Protein AF-A0AA96V8X0-F1 (afdb_monomer_lite)

Secondary structure (DSSP, 8-state):
--HHHHHHHHHHHHHHHHHHHHHHHHHHHHIIIIIHHHHHHHHHHHHHHHHHHHHHHHHHHHSSSSTTS-THHHHHHHHHHHHHHHHHHHHTTSSSS--SHHHHHHHHHHHHHHHHHHHHHHHHHHH--HHHHHHHHHHHHHHHHHHHHHHHHHHHHHHHHHHHHHHHHHHTT--TTS---

pLDDT: mean 83.37, std 12.95, range [35.66, 96.12]

Structure (mmCIF, N/CA/C/O backbone):
data_AF-A0AA96V8X0-F1
#
_entry.id   AF-A0AA96V8X0-F1
#
loop_
_atom_site.group_PDB
_atom_site.id
_atom_site.type_symbol
_atom_site.label_atom_id
_atom_site.label_alt_id
_atom_site.label_comp_id
_atom_site.label_asym_id
_atom_site.label_entity_id
_atom_site.label_seq_id
_atom_site.pdbx_PDB_ins_code
_atom_site.Cartn_x
_atom_site.Cartn_y
_atom_site.Cartn_z
_atom_site.occupancy
_atom_site.B_iso_or_equiv
_atom_site.auth_seq_id
_atom_site.auth_comp_id
_atom_site.auth_asym_id
_atom_site.auth_atom_id
_atom_site.pdbx_PDB_model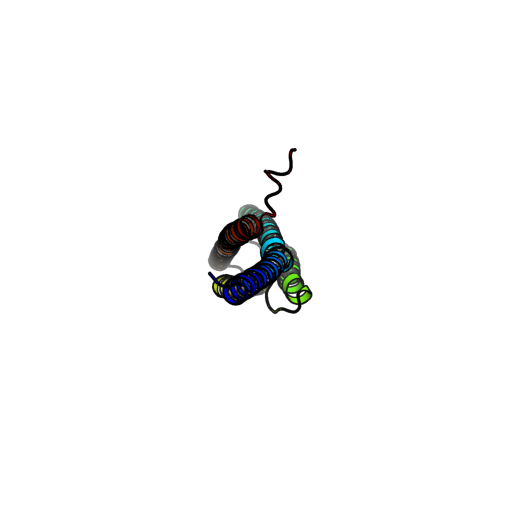_num
ATOM 1 N N . MET A 1 1 ? -27.784 7.443 48.194 1.00 59.78 1 MET A N 1
ATOM 2 C CA . MET A 1 1 ? -27.786 6.530 47.037 1.00 59.78 1 MET A CA 1
ATOM 3 C C . MET A 1 1 ? -28.410 5.219 47.479 1.00 59.78 1 MET A C 1
ATOM 5 O O . MET A 1 1 ? -27.920 4.647 48.446 1.00 59.78 1 MET A O 1
ATOM 9 N N . ASN A 1 2 ? -29.525 4.800 46.879 1.00 83.81 2 ASN A N 1
ATOM 10 C CA . ASN A 1 2 ? -30.188 3.534 47.223 1.00 83.81 2 ASN A CA 1
ATOM 11 C C . ASN A 1 2 ? -29.540 2.352 46.461 1.00 83.81 2 ASN A C 1
ATOM 13 O O . ASN A 1 2 ? -28.895 2.565 45.435 1.00 83.81 2 ASN A O 1
ATOM 17 N N . SER A 1 3 ? -29.695 1.108 46.934 1.00 84.19 3 SER A N 1
ATOM 18 C CA . SER A 1 3 ? -28.996 -0.055 46.345 1.00 84.19 3 SER A CA 1
ATOM 19 C C . SER A 1 3 ? -29.354 -0.343 44.877 1.00 84.19 3 SER A C 1
ATOM 21 O O . SER A 1 3 ? -28.564 -0.939 44.152 1.00 84.19 3 SER A O 1
ATOM 23 N N . THR A 1 4 ? -30.512 0.115 44.407 1.00 85.38 4 THR A N 1
ATOM 24 C CA . THR A 1 4 ? -30.938 0.042 43.001 1.00 85.38 4 THR A CA 1
ATOM 25 C C . THR A 1 4 ? -30.153 1.017 42.125 1.00 85.38 4 THR A C 1
ATOM 27 O O . THR A 1 4 ? -29.775 0.664 41.013 1.00 85.38 4 THR A O 1
ATOM 30 N N . GLU A 1 5 ? -29.856 2.221 42.627 1.00 85.62 5 GLU A N 1
ATOM 31 C CA . GLU A 1 5 ? -29.036 3.213 41.912 1.00 85.62 5 GLU A CA 1
ATOM 32 C C . GLU A 1 5 ? -27.588 2.730 41.769 1.00 85.62 5 GLU A C 1
ATOM 34 O O . GLU A 1 5 ? -26.976 2.916 40.721 1.00 85.62 5 GLU A O 1
ATOM 39 N N . GLN A 1 6 ? -27.063 2.055 42.797 1.00 84.88 6 GLN A N 1
ATOM 40 C CA . GLN A 1 6 ? -25.739 1.427 42.755 1.00 84.88 6 GLN A CA 1
ATOM 41 C C . GLN A 1 6 ? -25.686 0.287 41.728 1.00 84.88 6 GLN A C 1
ATOM 43 O O . GLN A 1 6 ? -24.824 0.298 40.855 1.00 84.88 6 GLN A O 1
ATOM 48 N N . LYS A 1 7 ? -26.660 -0.634 41.749 1.00 87.44 7 LYS A N 1
ATOM 49 C CA . LYS A 1 7 ? -26.748 -1.727 40.762 1.00 87.44 7 LYS A CA 1
ATOM 50 C C . LYS A 1 7 ? -26.894 -1.224 39.325 1.00 87.44 7 LYS A C 1
ATOM 52 O O . LYS A 1 7 ? -26.313 -1.797 38.408 1.00 87.44 7 LYS A O 1
ATOM 57 N N . LEU A 1 8 ? -27.664 -0.156 39.107 1.00 91.06 8 LEU A N 1
ATOM 58 C CA . LEU A 1 8 ? -27.799 0.443 37.779 1.00 91.06 8 LEU A CA 1
ATOM 59 C C . LEU A 1 8 ? -26.466 1.035 37.295 1.00 91.06 8 LEU A C 1
ATOM 61 O O . LEU A 1 8 ? -26.111 0.857 36.131 1.00 91.06 8 LEU A O 1
ATOM 65 N N . ALA A 1 9 ? -25.717 1.697 38.181 1.00 88.19 9 ALA A N 1
ATOM 66 C CA . ALA A 1 9 ? -24.397 2.230 37.859 1.00 88.19 9 ALA A CA 1
ATOM 67 C C . ALA A 1 9 ? -23.397 1.118 37.492 1.00 88.19 9 ALA A C 1
ATOM 69 O O . ALA A 1 9 ? -22.682 1.254 36.501 1.00 88.19 9 ALA A O 1
ATOM 70 N N . GLU A 1 10 ? -23.402 -0.001 38.224 1.00 86.94 10 GLU A N 1
ATOM 71 C CA . GLU A 1 10 ? -22.577 -1.181 37.925 1.00 86.94 10 GLU A CA 1
ATOM 72 C C . GLU A 1 10 ? -22.897 -1.781 36.545 1.00 86.94 10 GLU A C 1
ATOM 74 O O . GLU A 1 10 ? -21.987 -2.079 35.771 1.00 86.94 10 GLU A O 1
ATOM 79 N N . ILE A 1 11 ? -24.183 -1.904 36.190 1.00 91.94 11 ILE A N 1
ATOM 80 C CA . ILE A 1 11 ? -24.610 -2.414 34.874 1.00 91.94 11 ILE A CA 1
ATOM 81 C C . ILE A 1 11 ? -24.163 -1.480 33.744 1.00 91.94 11 ILE A C 1
ATOM 83 O O . ILE A 1 11 ? -23.674 -1.948 32.715 1.00 91.94 11 ILE A O 1
ATOM 87 N N . ILE A 1 12 ? -24.325 -0.165 33.921 1.00 90.69 12 ILE A N 1
ATOM 88 C CA . ILE A 1 12 ? -23.896 0.831 32.930 1.00 90.69 12 ILE A CA 1
ATOM 89 C C . ILE A 1 12 ? -22.383 0.746 32.717 1.00 90.69 12 ILE A C 1
ATOM 91 O O . ILE A 1 12 ? -21.919 0.787 31.577 1.00 90.69 12 ILE A O 1
ATOM 95 N N . GLU A 1 13 ? -21.613 0.615 33.794 1.00 88.62 13 GLU A N 1
ATOM 96 C CA . GLU A 1 13 ? -20.160 0.517 33.701 1.00 88.62 13 GLU A CA 1
ATOM 97 C C . GLU A 1 13 ? -19.723 -0.773 32.998 1.00 88.62 13 GLU A C 1
ATOM 99 O O . GLU A 1 13 ? -18.916 -0.732 32.069 1.00 88.62 13 GLU A O 1
ATOM 104 N N . TYR A 1 14 ? -20.353 -1.901 33.328 1.00 88.38 14 TYR A N 1
ATOM 105 C CA . TYR A 1 14 ? -20.128 -3.169 32.637 1.00 88.38 14 TYR A CA 1
ATOM 106 C C . TYR A 1 14 ? -20.417 -3.081 31.126 1.00 88.38 14 TYR A C 1
ATOM 108 O O . TYR A 1 14 ? -19.639 -3.567 30.303 1.00 88.38 14 TYR A O 1
ATOM 116 N N . GLN A 1 15 ? -21.503 -2.411 30.727 1.00 90.12 15 GLN A N 1
ATOM 117 C CA . GLN A 1 15 ? -21.827 -2.213 29.310 1.00 90.12 15 GLN A CA 1
ATOM 118 C C . GLN A 1 15 ? -20.773 -1.375 28.577 1.00 90.12 15 GLN A C 1
ATOM 120 O O . GLN A 1 15 ? -20.407 -1.713 27.449 1.00 90.12 15 GLN A O 1
ATOM 125 N N . LYS A 1 16 ? -20.247 -0.313 29.203 1.00 90.94 16 LYS A N 1
ATOM 126 C CA . LYS A 1 16 ? -19.151 0.477 28.615 1.00 90.94 16 LYS A CA 1
ATOM 127 C C . LYS A 1 16 ? -17.901 -0.373 28.407 1.00 90.94 16 LYS A C 1
ATOM 129 O O . LYS A 1 16 ? -17.306 -0.304 27.334 1.00 90.94 16 LYS A O 1
ATOM 134 N N . GLN A 1 17 ? -17.543 -1.204 29.387 1.00 89.50 17 GLN A N 1
ATOM 135 C CA . GLN A 1 17 ? -16.389 -2.099 29.283 1.00 89.50 17 GLN A CA 1
ATOM 136 C C . GLN A 1 17 ? -16.539 -3.087 28.118 1.00 89.50 17 GLN A C 1
ATOM 138 O O . GLN A 1 17 ? -15.593 -3.286 27.358 1.00 89.50 17 GLN A O 1
ATOM 143 N N . LEU A 1 18 ? -17.731 -3.661 27.911 1.00 91.19 18 LEU A N 1
ATOM 144 C CA . LEU A 1 18 ? -17.994 -4.538 26.762 1.00 91.19 18 LEU A CA 1
ATOM 145 C C . LEU A 1 18 ? -17.835 -3.813 25.419 1.00 91.19 18 LEU A C 1
ATOM 147 O O . LEU A 1 18 ? -17.248 -4.367 24.488 1.00 91.19 18 LEU A O 1
ATOM 151 N N . VAL A 1 19 ? -18.326 -2.574 25.317 1.00 93.00 19 VAL A N 1
ATOM 152 C CA . VAL A 1 19 ? -18.146 -1.741 24.117 1.00 93.00 19 VAL A CA 1
ATOM 153 C C . VAL A 1 19 ? -16.663 -1.457 23.872 1.00 93.00 19 VAL A C 1
ATOM 155 O O . VAL A 1 19 ? -16.193 -1.574 22.741 1.00 93.00 19 VAL A O 1
ATOM 158 N N . ASP A 1 20 ? -15.910 -1.130 24.921 1.00 92.06 20 ASP A N 1
ATOM 159 C CA . ASP A 1 20 ? -14.470 -0.899 24.836 1.00 92.06 20 ASP A CA 1
ATOM 160 C C . ASP A 1 20 ? -13.709 -2.159 24.385 1.00 92.06 20 ASP A C 1
ATOM 162 O O . ASP A 1 20 ? -12.879 -2.072 23.479 1.00 92.06 20 ASP A O 1
ATOM 166 N N . ILE A 1 21 ? -14.045 -3.343 24.910 1.00 91.69 21 ILE A N 1
ATOM 167 C CA . ILE A 1 21 ? -13.483 -4.628 24.454 1.00 91.69 21 ILE A CA 1
ATOM 168 C C . ILE A 1 21 ? -13.803 -4.876 22.972 1.00 91.69 21 ILE A C 1
ATOM 170 O O . ILE A 1 21 ? -12.918 -5.254 22.200 1.00 91.69 21 ILE A O 1
ATOM 174 N N . GLY A 1 22 ? -15.049 -4.638 22.553 1.00 92.94 22 GLY A N 1
ATOM 175 C CA . GLY A 1 22 ? -15.460 -4.772 21.154 1.00 92.94 22 GLY A CA 1
ATOM 176 C C . GLY A 1 22 ? -14.667 -3.850 20.225 1.00 92.94 22 GLY A C 1
ATOM 177 O O . GLY A 1 22 ? -14.145 -4.293 19.200 1.00 92.94 22 GLY A O 1
ATOM 178 N N . ASN A 1 23 ? -14.501 -2.585 20.619 1.00 93.50 23 ASN A N 1
ATOM 179 C CA . ASN A 1 23 ? -13.698 -1.610 19.885 1.00 93.50 23 ASN A CA 1
ATOM 180 C C . ASN A 1 23 ? -12.222 -2.014 19.818 1.00 93.50 23 ASN A C 1
ATOM 182 O O . ASN A 1 23 ? -11.605 -1.883 18.763 1.00 93.50 23 ASN A O 1
ATOM 186 N N . TYR A 1 24 ? -11.653 -2.519 20.915 1.00 93.69 24 TYR A N 1
ATOM 187 C CA . TYR A 1 24 ? -10.269 -2.989 20.944 1.00 93.69 24 TYR A CA 1
ATOM 188 C C . TYR A 1 24 ? -10.043 -4.115 19.936 1.00 93.69 24 TYR A C 1
ATOM 190 O O . TYR A 1 24 ? -9.138 -4.026 19.110 1.00 93.69 24 TYR A O 1
ATOM 198 N N . ASN A 1 25 ? -10.903 -5.137 19.954 1.00 93.12 25 ASN A N 1
ATOM 199 C CA . ASN A 1 25 ? -10.810 -6.274 19.038 1.00 93.12 25 ASN A CA 1
ATOM 200 C C . ASN A 1 25 ? -10.951 -5.836 17.576 1.00 93.12 25 ASN A C 1
ATOM 202 O O . ASN A 1 25 ? -10.214 -6.310 16.711 1.00 93.12 25 ASN A O 1
ATOM 206 N N . TYR A 1 26 ? -11.858 -4.893 17.302 1.00 92.81 26 TYR A N 1
ATOM 207 C CA . TYR A 1 26 ? -11.998 -4.294 15.979 1.00 92.81 26 TYR A CA 1
ATOM 208 C C . TYR A 1 26 ? -10.711 -3.581 15.537 1.00 92.81 26 TYR A C 1
ATOM 210 O O . TYR A 1 26 ? -10.229 -3.804 14.429 1.00 92.81 26 TYR A O 1
ATOM 218 N N . TYR A 1 27 ? -10.130 -2.748 16.401 1.00 93.12 27 TYR A N 1
ATOM 219 C CA . TYR A 1 27 ? -8.907 -2.006 16.105 1.00 93.12 27 TYR A CA 1
ATOM 220 C C . TYR A 1 27 ? -7.684 -2.909 15.915 1.00 93.12 27 TYR A C 1
ATOM 222 O O . TYR A 1 27 ? -6.940 -2.712 14.953 1.00 93.12 27 TYR A O 1
ATOM 230 N N . GLN A 1 28 ? -7.513 -3.917 16.772 1.00 91.38 28 GLN A N 1
ATOM 231 C CA . GLN A 1 28 ? -6.461 -4.926 16.647 1.00 91.38 28 GLN A CA 1
ATOM 232 C C . GLN A 1 28 ? -6.586 -5.661 15.308 1.00 91.38 28 GLN A C 1
ATOM 234 O O . GLN A 1 28 ? -5.647 -5.685 14.517 1.00 91.38 28 GLN A O 1
ATOM 239 N N . SER A 1 29 ? -7.788 -6.160 14.995 1.00 89.75 29 SER A N 1
ATOM 240 C CA . SER A 1 29 ? -8.062 -6.816 13.715 1.00 89.75 29 SER A CA 1
ATOM 241 C C . SER A 1 29 ? -7.786 -5.891 12.527 1.00 89.75 29 SER A C 1
ATOM 243 O O . SER A 1 29 ? -7.243 -6.341 11.516 1.00 89.75 29 SER A O 1
ATOM 245 N N . ALA A 1 30 ? -8.115 -4.599 12.645 1.00 87.62 30 ALA A N 1
ATOM 246 C CA . ALA A 1 30 ? -7.883 -3.632 11.584 1.00 87.62 30 ALA A CA 1
ATOM 247 C C . ALA A 1 30 ? -6.385 -3.436 11.285 1.00 87.62 30 ALA A C 1
ATOM 249 O O . ALA A 1 30 ? -5.981 -3.354 10.122 1.00 87.62 30 ALA A O 1
ATOM 250 N N . ILE A 1 31 ? -5.568 -3.353 12.335 1.00 89.62 31 ILE A N 1
ATOM 251 C CA . ILE A 1 31 ? -4.114 -3.221 12.233 1.00 89.62 31 ILE A CA 1
ATOM 252 C C . ILE A 1 31 ? -3.499 -4.489 11.632 1.00 89.62 31 ILE A C 1
ATOM 254 O O . ILE A 1 31 ? -2.820 -4.398 10.606 1.00 89.62 31 ILE A O 1
ATOM 258 N N . ASP A 1 32 ? -3.780 -5.648 12.227 1.00 88.19 32 ASP A N 1
ATOM 259 C CA . ASP A 1 32 ? -3.078 -6.899 11.921 1.00 88.19 32 ASP A CA 1
ATOM 260 C C . ASP A 1 32 ? -3.392 -7.419 10.523 1.00 88.19 32 ASP A C 1
ATOM 262 O O . ASP A 1 32 ? -2.512 -7.920 9.830 1.00 88.19 32 ASP A O 1
ATOM 266 N N . ASN A 1 33 ? -4.647 -7.281 10.093 1.00 84.44 33 ASN A N 1
ATOM 267 C CA . ASN A 1 33 ? -5.103 -7.885 8.844 1.00 84.44 33 ASN A CA 1
ATOM 268 C C . ASN A 1 33 ? -5.070 -6.919 7.660 1.00 84.44 33 ASN A C 1
ATOM 270 O O . ASN A 1 33 ? -5.235 -7.357 6.525 1.00 84.44 33 ASN A O 1
ATOM 274 N N . PHE A 1 34 ? -4.908 -5.610 7.894 1.00 83.56 34 PHE A N 1
ATOM 275 C CA . PHE A 1 34 ? -4.987 -4.626 6.810 1.00 83.56 34 PHE A CA 1
ATOM 276 C C . PHE A 1 34 ? -3.849 -3.617 6.832 1.00 83.56 34 PHE A C 1
ATOM 278 O O . PHE A 1 34 ? -3.104 -3.539 5.861 1.00 83.56 34 PHE A O 1
ATOM 285 N N . PHE A 1 35 ? -3.689 -2.829 7.898 1.00 86.31 35 PHE A N 1
ATOM 286 C CA . PHE A 1 35 ? -2.736 -1.717 7.842 1.00 86.31 35 PHE A CA 1
ATOM 287 C C . PHE A 1 35 ? -1.271 -2.171 7.858 1.00 86.31 35 PHE A C 1
ATOM 289 O O . PHE A 1 35 ? -0.500 -1.656 7.048 1.00 86.31 35 PHE A O 1
ATOM 296 N N . TYR A 1 36 ? -0.889 -3.143 8.696 1.00 87.94 36 TYR A N 1
ATOM 297 C CA . TYR A 1 36 ? 0.482 -3.673 8.690 1.00 87.94 36 TYR A CA 1
ATOM 298 C C . TYR A 1 36 ? 0.825 -4.428 7.399 1.00 87.94 36 TYR A C 1
ATOM 300 O O . TYR A 1 36 ? 1.822 -4.064 6.769 1.00 87.94 36 TYR A O 1
ATOM 308 N N . PRO A 1 37 ? 0.025 -5.414 6.941 1.00 86.81 37 PRO A N 1
ATOM 309 C CA . PRO A 1 37 ? 0.316 -6.114 5.692 1.00 86.81 37 PRO A CA 1
ATOM 310 C C . PRO A 1 37 ? 0.410 -5.165 4.497 1.00 86.81 37 PRO A C 1
ATOM 312 O O . PRO A 1 37 ? 1.312 -5.289 3.672 1.00 86.81 37 PRO A O 1
ATOM 315 N N . ALA A 1 38 ? -0.481 -4.172 4.422 1.00 86.25 38 ALA A N 1
ATOM 316 C CA . ALA A 1 38 ? -0.455 -3.211 3.333 1.00 86.25 38 ALA A CA 1
ATOM 317 C C . ALA A 1 38 ? 0.752 -2.263 3.410 1.00 86.25 38 ALA A C 1
ATOM 319 O O . ALA A 1 38 ? 1.293 -1.891 2.370 1.00 86.25 38 ALA A O 1
ATOM 320 N N . GLU A 1 39 ? 1.207 -1.865 4.602 1.00 89.38 39 GLU A N 1
ATOM 321 C CA . GLU A 1 39 ? 2.447 -1.093 4.746 1.00 89.38 39 GLU A CA 1
ATOM 322 C C . GLU A 1 39 ? 3.655 -1.893 4.247 1.00 89.38 39 GLU A C 1
ATOM 324 O O . GLU A 1 39 ? 4.404 -1.384 3.413 1.00 89.38 39 GLU A O 1
ATOM 329 N N . ILE A 1 40 ? 3.800 -3.145 4.700 1.00 89.88 40 ILE A N 1
ATOM 330 C CA . ILE A 1 40 ? 4.884 -4.051 4.285 1.00 89.88 40 ILE A CA 1
ATOM 331 C C . ILE A 1 40 ? 4.880 -4.217 2.763 1.00 89.88 40 ILE A C 1
ATOM 333 O O . ILE A 1 40 ? 5.911 -4.031 2.121 1.00 89.88 40 ILE A O 1
ATOM 337 N N . LEU A 1 41 ? 3.708 -4.474 2.177 1.00 90.50 41 LEU A N 1
ATOM 338 C CA . LEU A 1 41 ? 3.541 -4.592 0.731 1.00 90.50 41 LEU A CA 1
ATOM 339 C C . LEU A 1 41 ? 4.000 -3.333 -0.017 1.00 90.50 41 LEU A C 1
ATOM 341 O O . LEU A 1 41 ? 4.726 -3.439 -1.001 1.00 90.50 41 LEU A O 1
ATOM 345 N N . ASN A 1 42 ? 3.583 -2.139 0.420 1.00 91.38 42 ASN A N 1
ATOM 346 C CA . ASN A 1 42 ? 3.977 -0.901 -0.260 1.00 91.38 42 ASN A CA 1
ATOM 347 C C . ASN A 1 42 ? 5.477 -0.627 -0.129 1.00 91.38 42 ASN A C 1
ATOM 349 O O . ASN A 1 42 ? 6.069 -0.106 -1.069 1.00 91.38 42 ASN A O 1
ATOM 353 N N . VAL A 1 43 ? 6.092 -0.952 1.011 1.00 93.62 43 VAL A N 1
ATOM 354 C CA . VAL A 1 43 ? 7.547 -0.825 1.188 1.00 93.62 43 VAL A CA 1
ATOM 355 C C . VAL A 1 43 ? 8.284 -1.750 0.220 1.00 93.62 43 VAL A C 1
ATOM 357 O O . VAL A 1 43 ? 9.204 -1.299 -0.461 1.00 93.62 43 VAL A O 1
ATOM 360 N N . GLU A 1 44 ? 7.842 -3.002 0.111 1.00 94.12 44 GLU A N 1
ATOM 361 C CA . GLU A 1 44 ? 8.434 -3.992 -0.789 1.00 94.12 44 GLU A CA 1
ATOM 362 C C . GLU A 1 44 ? 8.294 -3.572 -2.258 1.00 94.12 44 GLU A C 1
ATOM 364 O O . GLU A 1 44 ? 9.288 -3.442 -2.970 1.00 94.12 44 GLU A O 1
ATOM 369 N N . VAL A 1 45 ? 7.073 -3.253 -2.701 1.00 92.19 45 VAL A N 1
ATOM 370 C CA . VAL A 1 45 ? 6.813 -2.821 -4.083 1.00 92.19 45 VAL A CA 1
ATOM 371 C C . VAL A 1 45 ? 7.568 -1.537 -4.419 1.00 92.19 45 VAL A C 1
ATOM 373 O O . VAL A 1 45 ? 8.111 -1.416 -5.515 1.00 92.19 45 VAL A O 1
ATOM 376 N N . LYS A 1 46 ? 7.666 -0.588 -3.477 1.00 94.31 46 LYS A N 1
ATOM 377 C CA . LYS A 1 46 ? 8.480 0.617 -3.667 1.00 94.31 46 LYS A CA 1
ATOM 378 C C . LYS A 1 46 ? 9.941 0.263 -3.937 1.00 94.31 46 LYS A C 1
ATOM 380 O O . LYS A 1 46 ? 10.518 0.782 -4.887 1.00 94.31 46 LYS A O 1
ATOM 385 N N . SER A 1 47 ? 10.522 -0.614 -3.121 1.00 95.06 47 SER A N 1
ATOM 386 C CA . SER A 1 47 ? 11.909 -1.065 -3.276 1.00 95.06 47 SER A CA 1
ATOM 387 C C . SER A 1 47 ? 12.134 -1.711 -4.647 1.00 95.06 47 SER A C 1
ATOM 389 O O . SER A 1 47 ? 13.029 -1.307 -5.391 1.00 95.06 47 SER A O 1
ATOM 391 N N . GLN A 1 48 ? 11.261 -2.645 -5.034 1.00 94.44 48 GLN A N 1
ATOM 392 C CA . GLN A 1 48 ? 11.353 -3.346 -6.317 1.00 94.44 48 GLN A CA 1
ATOM 393 C C . GLN A 1 48 ? 11.240 -2.392 -7.516 1.00 94.44 48 GLN A C 1
ATOM 395 O O . GLN A 1 48 ? 12.024 -2.496 -8.459 1.00 94.44 48 GLN A O 1
ATOM 400 N N . LEU A 1 49 ? 10.319 -1.423 -7.467 1.00 93.50 49 LEU A N 1
ATOM 401 C CA . LEU A 1 49 ? 10.167 -0.414 -8.519 1.00 93.50 49 LEU A CA 1
ATOM 402 C C . LEU A 1 49 ? 11.373 0.522 -8.615 1.00 93.50 49 LEU A C 1
ATOM 404 O O . LEU A 1 49 ? 11.763 0.899 -9.717 1.00 93.50 49 LEU A O 1
ATOM 408 N N . GLN A 1 50 ? 11.979 0.895 -7.486 1.00 92.25 50 GLN A N 1
ATOM 409 C CA . GLN A 1 50 ? 13.177 1.733 -7.484 1.00 92.25 50 GLN A CA 1
ATOM 410 C C . GLN A 1 50 ? 14.366 1.014 -8.121 1.00 92.25 50 GLN A C 1
ATOM 412 O O . GLN A 1 50 ? 15.048 1.609 -8.954 1.00 92.25 50 GLN A O 1
ATOM 417 N N . ILE A 1 51 ? 14.569 -0.264 -7.788 1.00 92.81 51 ILE A N 1
ATOM 418 C CA . ILE A 1 51 ? 15.591 -1.110 -8.418 1.00 92.81 51 ILE A CA 1
ATOM 419 C C . ILE A 1 51 ? 15.348 -1.183 -9.929 1.00 92.81 51 ILE A C 1
ATOM 421 O O . ILE A 1 51 ? 16.237 -0.853 -10.711 1.00 92.81 51 ILE A O 1
ATOM 425 N N . LEU A 1 52 ? 14.121 -1.520 -10.340 1.00 91.25 52 LEU A N 1
ATOM 426 C CA . LEU A 1 52 ? 13.743 -1.609 -11.750 1.00 91.25 52 LEU A CA 1
ATOM 427 C C . LEU A 1 52 ? 14.001 -0.294 -12.506 1.00 91.25 52 LEU A C 1
ATOM 429 O O . LEU A 1 52 ? 14.552 -0.306 -13.604 1.00 91.25 52 LEU A O 1
ATOM 433 N N . ARG A 1 53 ? 13.624 0.848 -11.916 1.00 88.19 53 ARG A N 1
ATOM 434 C CA . ARG A 1 53 ? 13.805 2.183 -12.505 1.00 88.19 53 ARG A CA 1
ATOM 435 C C . ARG A 1 53 ? 15.282 2.538 -12.669 1.00 88.19 53 ARG A C 1
ATOM 437 O O . ARG A 1 53 ? 15.647 3.131 -13.684 1.00 88.19 53 ARG A O 1
ATOM 444 N N . VAL A 1 54 ? 16.119 2.224 -11.678 1.00 89.12 54 VAL A N 1
ATOM 445 C CA . VAL A 1 54 ? 17.569 2.467 -11.745 1.00 89.12 54 VAL A CA 1
ATOM 446 C C . VAL A 1 54 ? 18.179 1.648 -12.874 1.00 89.12 54 VAL A C 1
ATOM 448 O O . VAL A 1 54 ? 18.789 2.237 -13.762 1.00 89.12 54 VAL A O 1
ATOM 451 N N . GLU A 1 55 ? 17.922 0.339 -12.901 1.00 88.56 55 GLU A N 1
ATOM 452 C CA . GLU A 1 55 ? 18.414 -0.550 -13.959 1.00 88.56 55 GLU A CA 1
ATOM 453 C C . GLU A 1 55 ? 17.963 -0.079 -15.350 1.00 88.56 55 GLU A C 1
ATOM 455 O O . GLU A 1 55 ? 18.781 0.069 -16.253 1.00 88.56 55 GLU A O 1
ATOM 460 N N . PHE A 1 56 ? 16.677 0.246 -15.518 1.00 85.50 56 PHE A N 1
ATOM 461 C CA . PHE A 1 56 ? 16.137 0.779 -16.772 1.00 85.50 56 PHE A CA 1
ATOM 462 C C . PHE A 1 56 ? 16.858 2.060 -17.227 1.00 85.50 56 PHE A C 1
ATOM 464 O O . PHE A 1 56 ? 17.205 2.209 -18.399 1.00 85.50 56 PHE A O 1
ATOM 471 N N . THR A 1 57 ? 17.120 2.980 -16.295 1.00 81.44 57 THR A N 1
ATOM 472 C CA . THR A 1 57 ? 17.790 4.257 -16.587 1.00 81.44 57 THR A CA 1
ATOM 473 C C . THR A 1 57 ? 19.274 4.070 -16.921 1.00 81.44 57 THR A C 1
ATOM 475 O O . THR A 1 57 ? 19.823 4.802 -17.745 1.00 81.44 57 THR A O 1
ATOM 478 N N . GLU A 1 58 ? 19.955 3.131 -16.267 1.00 84.31 58 GLU A N 1
ATOM 479 C CA . GLU A 1 58 ? 21.362 2.818 -16.543 1.00 84.31 58 GLU A CA 1
ATOM 480 C C . GLU A 1 58 ? 21.527 2.134 -17.901 1.00 84.31 58 GLU A C 1
ATOM 482 O O . GLU A 1 58 ? 22.388 2.529 -18.695 1.00 84.31 58 GLU A O 1
ATOM 487 N N . ASP A 1 59 ? 20.657 1.176 -18.211 1.00 80.38 59 ASP A N 1
ATOM 488 C CA . ASP A 1 59 ? 20.652 0.493 -19.502 1.00 80.38 59 ASP A CA 1
ATOM 489 C C . ASP A 1 59 ? 20.336 1.459 -20.658 1.00 80.38 59 ASP A C 1
ATOM 491 O O . ASP A 1 59 ? 20.965 1.360 -21.714 1.00 80.38 59 ASP A O 1
ATOM 495 N N . TYR A 1 60 ? 19.477 2.467 -20.431 1.00 74.75 60 TYR A N 1
ATOM 496 C CA . TYR A 1 60 ? 19.261 3.581 -21.369 1.00 74.75 60 TYR A CA 1
ATOM 497 C C . TYR A 1 60 ? 20.549 4.329 -21.699 1.00 74.75 60 TYR A C 1
ATOM 499 O O . TYR A 1 60 ? 20.912 4.504 -22.860 1.00 74.75 60 TYR A O 1
ATOM 507 N N . LYS A 1 61 ? 21.251 4.790 -20.660 1.00 77.00 61 LYS A N 1
ATOM 508 C CA . LYS A 1 61 ? 22.429 5.653 -20.816 1.00 77.00 61 LYS A CA 1
ATOM 509 C C . LYS A 1 61 ? 23.589 4.940 -21.497 1.00 77.00 61 LYS A C 1
ATOM 511 O O . LYS A 1 61 ? 24.407 5.587 -22.144 1.00 77.00 61 LYS A O 1
ATOM 516 N N . THR A 1 62 ? 23.692 3.630 -21.299 1.00 76.12 62 THR A N 1
ATOM 517 C CA . THR A 1 62 ? 24.828 2.831 -21.763 1.00 76.12 62 THR A CA 1
ATOM 518 C C . THR A 1 62 ? 24.633 2.255 -23.164 1.00 76.12 62 THR A C 1
ATOM 520 O O . THR A 1 62 ? 25.631 1.980 -23.827 1.00 76.12 62 THR A O 1
ATOM 523 N N . ASN A 1 63 ? 23.390 2.129 -23.652 1.00 65.94 63 ASN A N 1
ATOM 524 C CA . ASN A 1 63 ? 23.083 1.523 -24.952 1.00 65.94 63 ASN A CA 1
ATOM 525 C C . ASN A 1 63 ? 22.164 2.399 -25.833 1.00 65.94 63 ASN A C 1
ATOM 527 O O . ASN A 1 63 ? 21.004 2.039 -26.047 1.00 65.94 63 ASN A O 1
ATOM 531 N N . PRO A 1 64 ? 22.651 3.522 -26.394 1.00 55.44 64 PRO A N 1
ATOM 532 C CA . PRO A 1 64 ? 21.903 4.281 -27.389 1.00 55.44 64 PRO A CA 1
ATOM 533 C C . PRO A 1 64 ? 22.129 3.674 -28.791 1.00 55.44 64 PRO A C 1
ATOM 535 O O . PRO A 1 64 ? 23.281 3.546 -29.217 1.00 55.44 64 PRO A O 1
ATOM 538 N N . PRO A 1 65 ? 21.088 3.299 -29.552 1.00 59.75 65 PRO A N 1
ATOM 539 C CA . PRO A 1 65 ? 19.665 3.342 -29.239 1.00 59.75 65 PRO A CA 1
ATOM 540 C C . PRO A 1 65 ? 19.232 2.041 -28.547 1.00 59.75 65 PRO A C 1
ATOM 542 O O . PRO A 1 65 ? 19.877 1.004 -28.718 1.00 59.75 65 PRO A O 1
ATOM 545 N N . PHE A 1 66 ? 18.112 2.076 -27.817 1.00 61.16 66 PHE A N 1
ATOM 546 C CA . PHE A 1 66 ? 17.506 0.973 -27.039 1.00 61.16 66 PHE A CA 1
ATOM 547 C C . PHE A 1 66 ? 17.185 -0.317 -27.845 1.00 61.16 66 PHE A C 1
ATOM 549 O O . PHE A 1 66 ? 16.541 -1.235 -27.351 1.00 61.16 66 PHE A O 1
ATOM 556 N N . VAL A 1 67 ? 17.685 -0.411 -29.077 1.00 53.12 67 VAL A N 1
ATOM 557 C CA . VAL A 1 67 ? 17.519 -1.413 -30.138 1.00 53.12 67 VAL A CA 1
ATOM 558 C C . VAL A 1 67 ? 18.081 -2.797 -29.772 1.00 53.12 67 VAL A C 1
ATOM 560 O O . VAL A 1 67 ? 17.928 -3.745 -30.537 1.00 53.12 67 VAL A O 1
ATOM 563 N N . LYS A 1 68 ? 18.727 -2.969 -28.609 1.00 47.94 68 LYS A N 1
ATOM 564 C CA . LYS A 1 68 ? 19.277 -4.274 -28.179 1.00 47.94 68 LYS A CA 1
ATOM 565 C C . LYS A 1 68 ? 18.948 -4.702 -26.749 1.00 47.94 68 LYS A C 1
ATOM 567 O O . LYS A 1 68 ? 19.246 -5.844 -26.400 1.00 47.94 68 LYS A O 1
ATOM 572 N N . ALA A 1 69 ? 18.358 -3.841 -25.921 1.00 52.97 69 ALA A N 1
ATOM 573 C CA . ALA A 1 69 ? 17.976 -4.241 -24.571 1.00 52.97 69 ALA A CA 1
ATOM 574 C C . ALA A 1 69 ? 16.664 -5.031 -24.630 1.00 52.97 69 ALA A C 1
ATOM 576 O O . ALA A 1 69 ? 15.709 -4.616 -25.282 1.00 52.97 69 ALA A O 1
ATOM 577 N N . SER A 1 70 ? 16.599 -6.171 -23.941 1.00 59.03 70 SER A N 1
ATOM 578 C CA . SER A 1 70 ? 15.354 -6.930 -23.821 1.00 59.03 70 SER A CA 1
ATOM 579 C C . SER A 1 70 ? 14.373 -6.149 -22.947 1.00 59.03 70 SER A C 1
ATOM 581 O O . SER A 1 70 ? 14.321 -6.354 -21.737 1.00 59.03 70 SER A O 1
ATOM 583 N N . ILE A 1 71 ? 13.607 -5.229 -23.541 1.00 71.62 71 ILE A N 1
ATOM 584 C CA . ILE A 1 71 ? 12.578 -4.460 -22.827 1.00 71.62 71 ILE A CA 1
ATOM 585 C C . ILE A 1 71 ? 11.531 -5.399 -22.205 1.00 71.62 71 ILE A C 1
ATOM 587 O O . ILE A 1 71 ? 11.004 -5.117 -21.126 1.00 71.62 71 ILE A O 1
ATOM 591 N N . SER A 1 72 ? 11.321 -6.567 -22.827 1.00 76.25 72 SER A N 1
ATOM 592 C CA . SER A 1 72 ? 10.453 -7.626 -22.305 1.00 76.25 72 SER A CA 1
ATOM 593 C C . SER A 1 72 ? 10.774 -7.996 -20.855 1.00 76.25 72 SER A C 1
ATOM 595 O O . SER A 1 72 ? 9.851 -8.111 -20.063 1.00 76.25 72 SER A O 1
ATOM 597 N N . ARG A 1 73 ? 12.053 -8.003 -20.437 1.00 83.06 73 ARG A N 1
ATOM 598 C CA . ARG A 1 73 ? 12.418 -8.313 -19.043 1.00 83.06 73 ARG A CA 1
ATOM 599 C C . ARG A 1 73 ? 11.867 -7.302 -18.032 1.00 83.06 73 ARG A C 1
ATOM 601 O O . ARG A 1 73 ? 11.562 -7.676 -16.904 1.00 83.06 73 ARG A O 1
ATOM 608 N N . TYR A 1 74 ? 11.769 -6.020 -18.399 1.00 86.38 74 TYR A N 1
ATOM 609 C CA . TYR A 1 74 ? 11.203 -5.000 -17.509 1.00 86.38 74 TYR A CA 1
ATOM 610 C C . TYR A 1 74 ? 9.683 -5.066 -17.500 1.00 86.38 74 TYR A C 1
ATOM 612 O O . TYR A 1 74 ? 9.082 -4.865 -16.451 1.00 86.38 74 TYR A O 1
ATOM 620 N N . SER A 1 75 ? 9.077 -5.373 -18.650 1.00 85.25 75 SER A N 1
ATOM 621 C CA . SER A 1 75 ? 7.640 -5.631 -18.753 1.00 85.25 75 SER A CA 1
ATOM 622 C C . SER A 1 75 ? 7.231 -6.831 -17.889 1.00 85.25 75 SER A C 1
ATOM 624 O O . SER A 1 75 ? 6.315 -6.713 -17.077 1.00 85.25 75 SER A O 1
ATOM 626 N N . ASP A 1 76 ? 7.977 -7.936 -17.967 1.00 86.94 76 ASP A N 1
ATOM 627 C CA . ASP A 1 76 ? 7.744 -9.149 -17.177 1.00 86.94 76 ASP A CA 1
ATOM 628 C C . ASP A 1 76 ? 7.912 -8.879 -15.676 1.00 86.94 76 ASP A C 1
ATOM 630 O O . ASP A 1 76 ? 7.026 -9.190 -14.884 1.00 86.94 76 ASP A O 1
ATOM 634 N N . ARG A 1 77 ? 8.992 -8.196 -15.268 1.00 90.25 77 ARG A N 1
ATOM 635 C CA . ARG A 1 77 ? 9.182 -7.805 -13.858 1.00 90.25 77 ARG A CA 1
ATOM 636 C C . ARG A 1 77 ? 8.105 -6.844 -13.360 1.00 90.25 77 ARG A C 1
ATOM 638 O O . ARG A 1 77 ? 7.697 -6.929 -12.205 1.00 90.25 77 ARG A O 1
ATOM 645 N N . LEU A 1 78 ? 7.629 -5.924 -14.201 1.00 91.62 78 LEU A N 1
ATOM 646 C CA . LEU A 1 78 ? 6.491 -5.070 -13.856 1.00 91.62 78 LEU A CA 1
ATOM 647 C C . LEU A 1 78 ? 5.212 -5.875 -13.681 1.00 91.62 78 LEU A C 1
ATOM 649 O O . LEU A 1 78 ? 4.444 -5.565 -12.773 1.00 91.62 78 LEU A O 1
ATOM 653 N N . ALA A 1 79 ? 4.989 -6.887 -14.519 1.00 90.50 79 ALA A N 1
ATOM 654 C CA . ALA A 1 79 ? 3.863 -7.796 -14.375 1.00 90.50 79 ALA A CA 1
ATOM 655 C C . ALA A 1 79 ? 3.942 -8.556 -13.044 1.00 90.50 79 ALA A C 1
ATOM 657 O O . ALA A 1 79 ? 2.958 -8.574 -12.315 1.00 90.50 79 ALA A O 1
ATOM 658 N N . GLU A 1 80 ? 5.116 -9.065 -12.660 1.00 92.69 80 GLU A N 1
ATOM 659 C CA . GLU A 1 80 ? 5.323 -9.717 -11.357 1.00 92.69 80 GLU A CA 1
ATOM 660 C C . GLU A 1 80 ? 5.039 -8.771 -10.178 1.00 92.69 80 GLU A C 1
ATOM 662 O O . GLU A 1 80 ? 4.327 -9.136 -9.239 1.00 92.69 80 GLU A O 1
ATOM 667 N N . ILE A 1 81 ? 5.543 -7.532 -10.237 1.00 92.19 81 ILE A N 1
ATOM 668 C CA . ILE A 1 81 ? 5.290 -6.503 -9.216 1.00 92.19 81 ILE A CA 1
ATOM 669 C C . ILE A 1 81 ? 3.788 -6.192 -9.116 1.00 92.19 81 ILE A C 1
ATOM 671 O O . ILE A 1 81 ? 3.235 -6.092 -8.016 1.00 92.19 81 ILE A O 1
ATOM 675 N N . LEU A 1 82 ? 3.119 -6.033 -10.261 1.00 90.75 82 LEU A N 1
ATOM 676 C CA . LEU A 1 82 ? 1.683 -5.778 -10.348 1.00 90.75 82 LEU A CA 1
ATOM 677 C C . LEU A 1 82 ? 0.866 -6.943 -9.790 1.00 90.75 82 LEU A C 1
ATOM 679 O O . LEU A 1 82 ? -0.029 -6.720 -8.973 1.00 90.75 82 LEU A O 1
ATOM 683 N N . ASP A 1 83 ? 1.191 -8.170 -10.184 1.00 90.62 83 ASP A N 1
ATOM 684 C CA . ASP A 1 83 ? 0.517 -9.380 -9.727 1.00 90.62 83 ASP A CA 1
ATOM 685 C C . ASP A 1 83 ? 0.699 -9.578 -8.225 1.00 90.62 83 ASP A C 1
ATOM 687 O O . ASP A 1 83 ? -0.262 -9.916 -7.531 1.00 90.62 83 ASP A O 1
ATOM 691 N N . TYR A 1 84 ? 1.883 -9.285 -7.686 1.00 90.00 84 TYR A N 1
ATOM 692 C CA . TYR A 1 84 ? 2.118 -9.300 -6.246 1.00 90.00 84 TYR A CA 1
ATOM 693 C C . TYR A 1 84 ? 1.274 -8.243 -5.515 1.00 90.00 84 TYR A C 1
ATOM 695 O O . TYR A 1 84 ? 0.609 -8.545 -4.514 1.00 90.00 84 TYR A O 1
ATOM 703 N N . TYR A 1 85 ? 1.226 -7.014 -6.042 1.00 88.31 85 TYR A N 1
ATOM 704 C CA . TYR A 1 85 ? 0.449 -5.918 -5.458 1.00 88.31 85 TYR A CA 1
ATOM 705 C C . TYR A 1 85 ? -1.063 -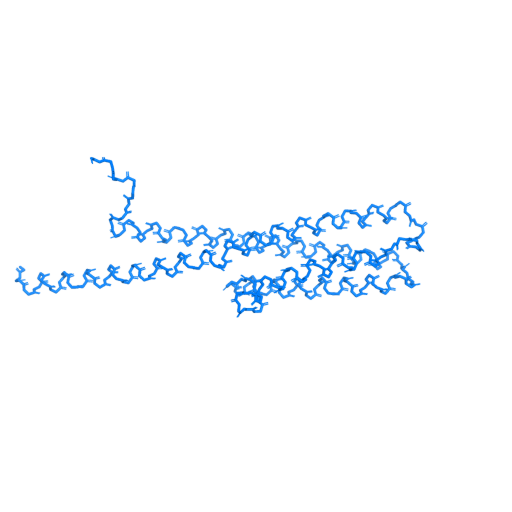6.190 -5.476 1.00 88.31 85 TYR A C 1
ATOM 707 O O . TYR A 1 85 ? -1.749 -6.041 -4.459 1.00 88.31 85 TYR A O 1
ATOM 715 N N . VAL A 1 86 ? -1.592 -6.642 -6.615 1.00 86.31 86 VAL A N 1
ATOM 716 C CA . VAL A 1 86 ? -3.015 -6.960 -6.808 1.00 86.31 86 VAL A CA 1
ATOM 717 C C . VAL A 1 86 ? -3.397 -8.255 -6.088 1.00 86.31 86 VAL A C 1
ATOM 719 O O . VAL A 1 86 ? -4.448 -8.325 -5.444 1.00 86.31 86 VAL A O 1
ATOM 722 N N . GLY A 1 87 ? -2.552 -9.282 -6.171 1.00 83.88 87 GLY A N 1
ATOM 723 C CA . GLY A 1 87 ? -2.763 -10.595 -5.564 1.00 83.88 87 GLY A CA 1
ATOM 724 C C . GLY A 1 87 ? -2.875 -10.518 -4.046 1.00 83.88 87 GLY A C 1
ATOM 725 O O . GLY A 1 87 ? -3.783 -11.116 -3.465 1.00 83.88 87 GLY A O 1
ATOM 726 N N . THR A 1 88 ? -2.048 -9.685 -3.410 1.00 78.62 88 THR A N 1
ATOM 727 C CA . THR A 1 88 ? -2.138 -9.429 -1.966 1.00 78.62 88 THR A CA 1
ATOM 728 C C . THR A 1 88 ? -3.475 -8.783 -1.588 1.00 78.62 88 THR A C 1
ATOM 730 O O . THR A 1 88 ? -4.062 -9.137 -0.567 1.00 78.62 88 THR A O 1
ATOM 733 N N . GLY A 1 89 ? -4.028 -7.893 -2.421 1.00 72.12 89 GLY A N 1
ATOM 734 C CA . GLY A 1 89 ? -5.378 -7.351 -2.219 1.00 72.12 89 GLY A CA 1
ATOM 735 C C . GLY A 1 89 ? -6.466 -8.432 -2.281 1.00 72.12 89 GLY A C 1
ATOM 736 O O . GLY A 1 89 ? -7.305 -8.524 -1.379 1.00 72.12 89 GLY A O 1
ATOM 737 N N . LYS A 1 90 ? -6.407 -9.295 -3.305 1.00 75.62 90 LYS A N 1
ATOM 738 C CA . LYS A 1 90 ? -7.381 -10.378 -3.535 1.00 75.62 90 LYS A CA 1
ATOM 739 C C . LYS A 1 90 ? -7.382 -11.433 -2.429 1.00 75.62 90 LYS A C 1
ATOM 741 O O . LYS A 1 90 ? -8.461 -11.883 -2.049 1.00 75.62 90 LYS A O 1
ATOM 746 N N . PHE A 1 91 ? -6.215 -11.792 -1.886 1.00 69.38 91 PHE A N 1
ATOM 747 C CA . PHE A 1 91 ? -6.090 -12.752 -0.778 1.00 69.38 91 PHE A CA 1
ATOM 748 C C . PHE A 1 91 ? -6.937 -12.355 0.444 1.00 69.38 91 PHE A C 1
ATOM 750 O O . PHE A 1 91 ? -7.524 -13.206 1.104 1.00 69.38 91 PHE A O 1
ATOM 757 N N . HIS A 1 92 ? -7.094 -11.053 0.687 1.00 66.00 92 HIS A N 1
ATOM 758 C CA . HIS A 1 92 ? -7.902 -10.517 1.784 1.00 66.00 92 HIS A CA 1
ATOM 759 C C . HIS A 1 92 ? -9.385 -10.311 1.407 1.00 66.00 92 HIS A C 1
ATOM 761 O O . HIS A 1 92 ? -10.113 -9.610 2.115 1.00 66.00 92 HIS A O 1
ATOM 767 N N . GLY A 1 93 ? -9.842 -10.881 0.283 1.00 65.44 93 GLY A N 1
ATOM 768 C CA . GLY A 1 93 ? -11.217 -10.768 -0.214 1.00 65.44 93 GLY A CA 1
ATOM 769 C C . GLY A 1 93 ? -11.574 -9.373 -0.732 1.00 65.44 93 GLY A C 1
ATOM 770 O O . GLY A 1 93 ? -12.732 -8.962 -0.653 1.00 65.44 93 GLY A O 1
ATOM 771 N N . ARG A 1 94 ? -10.585 -8.600 -1.199 1.00 68.50 94 ARG A N 1
ATOM 772 C CA . ARG A 1 94 ? -10.758 -7.191 -1.579 1.00 68.50 94 ARG A CA 1
ATOM 773 C C . ARG A 1 94 ? -10.130 -6.877 -2.926 1.00 68.50 94 ARG A C 1
ATOM 775 O O . ARG A 1 94 ? -9.251 -7.577 -3.409 1.00 68.50 94 ARG A O 1
ATOM 782 N N . LEU A 1 95 ? -10.576 -5.771 -3.520 1.00 64.25 95 LEU A N 1
ATOM 783 C CA . LEU A 1 95 ? -9.969 -5.240 -4.743 1.00 64.25 95 LEU A CA 1
ATOM 784 C C . LEU A 1 95 ? -8.582 -4.626 -4.480 1.00 64.25 95 LEU A C 1
ATOM 786 O O . LEU A 1 95 ? -7.759 -4.594 -5.386 1.00 64.25 95 LEU A O 1
ATOM 790 N N . TYR A 1 96 ? -8.326 -4.157 -3.250 1.00 69.06 96 TYR A N 1
ATOM 791 C CA . TYR A 1 96 ? -7.098 -3.458 -2.857 1.00 69.06 96 TYR A CA 1
ATOM 792 C C . TYR A 1 96 ? -6.677 -3.842 -1.431 1.00 69.06 96 TYR A C 1
ATOM 794 O O . TYR A 1 96 ? -7.543 -4.160 -0.609 1.00 69.06 96 TYR A O 1
ATOM 802 N N . PRO A 1 97 ? -5.379 -3.741 -1.094 1.00 69.25 97 PRO A N 1
ATOM 803 C CA . PRO A 1 97 ? -4.863 -4.136 0.220 1.00 69.25 97 PRO A CA 1
ATOM 804 C C . PRO A 1 97 ? -5.249 -3.177 1.369 1.00 69.25 97 PRO A C 1
ATOM 806 O O . PRO A 1 97 ? -4.995 -3.475 2.530 1.00 69.25 97 PRO A O 1
ATOM 809 N N . HIS A 1 98 ? -5.894 -2.036 1.089 1.00 77.38 98 HIS A N 1
ATOM 810 C CA . HIS A 1 98 ? -6.114 -0.950 2.057 1.00 77.38 98 HIS A CA 1
ATOM 811 C C . HIS A 1 98 ? -7.580 -0.731 2.474 1.00 77.38 98 HIS A C 1
ATOM 813 O O . HIS A 1 98 ? -8.504 -1.000 1.711 1.00 77.38 98 HIS A O 1
ATOM 819 N N . LEU A 1 99 ? -7.785 -0.138 3.664 1.00 72.12 99 LEU A N 1
ATOM 820 C CA . LEU A 1 99 ? -9.098 0.259 4.214 1.00 72.12 99 LEU A CA 1
ATOM 821 C C . LEU A 1 99 ? -9.440 1.758 4.108 1.00 72.12 99 LEU A C 1
ATOM 823 O O . LEU A 1 99 ? -10.548 2.164 4.454 1.00 72.12 99 LEU A O 1
ATOM 827 N N . GLY A 1 100 ? -8.524 2.603 3.628 1.00 81.31 100 GLY A N 1
ATOM 828 C CA . GLY A 1 100 ? -8.746 4.047 3.503 1.00 81.31 100 GLY A CA 1
ATOM 829 C C . GLY A 1 100 ? -9.175 4.468 2.097 1.00 81.31 100 GLY A C 1
ATOM 830 O O . GLY A 1 100 ? -8.510 4.119 1.127 1.00 81.31 100 GLY A O 1
ATOM 831 N N . LYS A 1 101 ? -10.210 5.315 1.968 1.00 87.44 101 LYS A N 1
ATOM 832 C CA . LYS A 1 101 ? -10.678 5.844 0.664 1.00 87.44 101 LYS A CA 1
ATOM 833 C C . LYS A 1 101 ? -9.544 6.450 -0.173 1.00 87.44 101 LYS A C 1
ATOM 835 O O . LYS A 1 101 ? -9.461 6.199 -1.372 1.00 87.44 101 LYS A O 1
ATOM 840 N N . LYS A 1 102 ? -8.661 7.233 0.461 1.00 89.44 102 LYS A N 1
ATOM 841 C CA . LYS A 1 102 ? -7.501 7.841 -0.208 1.00 89.44 102 LYS A CA 1
ATOM 842 C C . LYS A 1 102 ? -6.477 6.789 -0.640 1.00 89.44 102 LYS A C 1
ATOM 844 O O . LYS A 1 102 ? -6.031 6.824 -1.776 1.00 89.44 102 LYS A O 1
ATOM 849 N N . GLN A 1 103 ? -6.180 5.818 0.225 1.00 89.31 103 GLN A N 1
ATOM 850 C CA . GLN A 1 103 ? -5.242 4.737 -0.088 1.00 89.31 103 GLN A CA 1
ATOM 851 C C . GLN A 1 103 ? -5.756 3.838 -1.215 1.00 89.31 103 GLN A C 1
ATOM 853 O O . GLN A 1 103 ? -4.992 3.463 -2.096 1.00 89.31 103 GLN A O 1
ATOM 858 N N . ILE A 1 104 ? -7.060 3.548 -1.235 1.00 88.69 104 ILE A N 1
ATOM 859 C CA . ILE A 1 104 ? -7.724 2.824 -2.325 1.00 88.69 104 ILE A CA 1
ATOM 860 C C . ILE A 1 104 ? -7.588 3.599 -3.636 1.00 88.69 104 ILE A C 1
ATOM 862 O O . ILE A 1 104 ? -7.155 3.029 -4.631 1.00 88.69 104 ILE A O 1
ATOM 866 N N . LYS A 1 105 ? -7.888 4.906 -3.635 1.00 91.69 105 LYS A N 1
ATOM 867 C CA . LYS A 1 105 ? -7.716 5.756 -4.822 1.00 91.69 105 LYS A CA 1
ATOM 868 C C . LYS A 1 105 ? -6.271 5.717 -5.333 1.00 91.69 105 LYS A C 1
ATOM 870 O O . LYS A 1 105 ? -6.058 5.495 -6.519 1.00 91.69 105 LYS A O 1
ATOM 875 N N . ASN A 1 106 ? -5.300 5.888 -4.440 1.00 93.19 106 ASN A N 1
ATOM 876 C CA . ASN A 1 106 ? -3.886 5.836 -4.795 1.00 93.19 106 ASN A CA 1
ATOM 877 C C . ASN A 1 106 ? -3.494 4.455 -5.341 1.00 93.19 106 ASN A C 1
ATOM 879 O O . ASN A 1 106 ? -2.779 4.383 -6.328 1.00 93.19 106 ASN A O 1
ATOM 883 N N . SER A 1 107 ? -3.999 3.367 -4.751 1.00 90.75 107 SER A N 1
ATOM 884 C CA . SER A 1 107 ? -3.725 1.994 -5.209 1.00 90.75 107 SER A CA 1
ATOM 885 C C . SER A 1 107 ? -4.247 1.748 -6.626 1.00 90.75 107 SER A C 1
ATOM 887 O O . SER A 1 1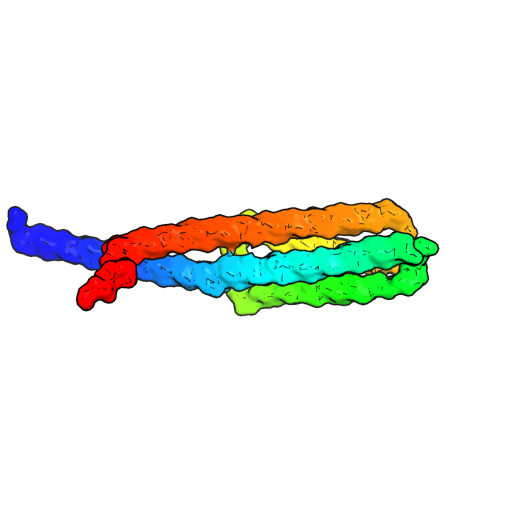07 ? -3.547 1.156 -7.440 1.00 90.75 107 SER A O 1
ATOM 889 N N . ILE A 1 108 ? -5.451 2.243 -6.939 1.00 91.12 108 ILE A N 1
ATOM 890 C CA . ILE A 1 108 ? -6.015 2.206 -8.298 1.00 91.12 108 ILE A CA 1
ATOM 891 C C . ILE A 1 108 ? -5.086 2.925 -9.269 1.00 91.12 108 ILE A C 1
ATOM 893 O O . ILE A 1 108 ? -4.747 2.395 -10.322 1.00 91.12 108 ILE A O 1
ATOM 897 N N . GLU A 1 109 ? -4.673 4.137 -8.909 1.00 94.19 109 GLU A N 1
ATOM 898 C CA . GLU A 1 109 ? -3.835 4.963 -9.767 1.00 94.19 109 GLU A CA 1
ATOM 899 C C . GLU A 1 109 ? -2.441 4.355 -9.969 1.00 94.19 109 GLU A C 1
ATOM 901 O O . GLU A 1 109 ? -1.923 4.408 -11.082 1.00 94.19 109 GLU A O 1
ATOM 906 N N . VAL A 1 110 ? -1.874 3.711 -8.944 1.00 92.38 110 VAL A N 1
ATOM 907 C CA . VAL A 1 110 ? -0.641 2.915 -9.051 1.00 92.38 110 VAL A CA 1
ATOM 908 C C . VAL A 1 110 ? -0.820 1.787 -10.064 1.00 92.38 110 VAL A C 1
ATOM 910 O O . VAL A 1 110 ? -0.044 1.716 -11.010 1.00 92.38 110 VAL A O 1
ATOM 913 N N . ILE A 1 111 ? -1.859 0.959 -9.920 1.00 91.81 111 ILE A N 1
ATOM 914 C CA . ILE A 1 111 ? -2.110 -0.183 -10.816 1.00 91.81 111 ILE A CA 1
ATOM 915 C C . ILE A 1 111 ? -2.279 0.287 -12.262 1.00 91.81 111 ILE A C 1
ATOM 917 O O . ILE A 1 111 ? -1.594 -0.205 -13.152 1.00 91.81 111 ILE A O 1
ATOM 921 N N . VAL A 1 112 ? -3.142 1.278 -12.498 1.00 93.25 112 VAL A N 1
ATOM 922 C CA . VAL A 1 112 ? -3.405 1.802 -13.848 1.00 93.25 112 VAL A CA 1
ATOM 923 C C . VAL A 1 112 ? -2.145 2.409 -14.466 1.00 93.25 112 VAL A C 1
ATOM 925 O O . VAL A 1 112 ? -1.881 2.211 -15.651 1.00 93.25 112 VAL A O 1
ATOM 928 N N . THR A 1 113 ? -1.349 3.139 -13.680 1.00 94.25 113 THR A N 1
ATOM 929 C CA . THR A 1 113 ? -0.120 3.764 -14.188 1.00 94.25 113 THR A CA 1
ATOM 930 C C . THR A 1 113 ? 0.945 2.713 -14.503 1.00 94.25 113 THR A C 1
ATOM 932 O O . THR A 1 113 ? 1.577 2.801 -15.550 1.00 94.25 113 THR A O 1
ATOM 935 N N . LEU A 1 114 ? 1.120 1.699 -13.653 1.00 92.50 114 LEU A N 1
ATOM 936 C CA . LEU A 1 114 ? 2.060 0.602 -13.899 1.00 92.50 114 LEU A CA 1
ATOM 937 C C . LEU A 1 114 ? 1.649 -0.258 -15.105 1.00 92.50 114 LEU A C 1
ATOM 939 O O . LEU A 1 114 ? 2.507 -0.615 -15.906 1.00 92.50 114 LEU A O 1
ATOM 943 N N . GLU A 1 115 ? 0.355 -0.533 -15.286 1.00 91.25 115 GLU A N 1
ATOM 944 C CA . GLU A 1 115 ? -0.169 -1.191 -16.494 1.00 91.25 115 GLU A CA 1
ATOM 945 C C . GLU A 1 115 ? 0.114 -0.368 -17.759 1.00 91.25 115 GLU A C 1
ATOM 947 O O . GLU A 1 115 ? 0.547 -0.907 -18.775 1.00 91.25 115 GLU A O 1
ATOM 952 N N . SER A 1 116 ? -0.059 0.956 -17.691 1.00 91.00 116 SER A N 1
ATOM 953 C CA . SER A 1 116 ? 0.277 1.864 -18.795 1.00 91.00 116 SER A CA 1
ATOM 954 C C . SER A 1 116 ? 1.771 1.831 -19.139 1.00 91.00 116 SER A C 1
ATOM 956 O O . SER A 1 116 ? 2.127 1.697 -20.308 1.00 91.00 116 SER A O 1
ATOM 958 N N . ILE A 1 117 ? 2.650 1.884 -18.128 1.00 90.00 117 ILE A N 1
ATOM 959 C CA . ILE A 1 117 ? 4.107 1.754 -18.302 1.00 90.00 117 ILE A CA 1
ATOM 960 C C . ILE A 1 117 ? 4.444 0.423 -18.979 1.00 90.00 117 ILE A C 1
ATOM 962 O O . ILE A 1 117 ? 5.189 0.408 -19.953 1.00 90.00 117 ILE A O 1
ATOM 966 N N . LYS A 1 118 ? 3.877 -0.686 -18.488 1.00 88.19 118 LYS A N 1
ATOM 967 C CA . LYS A 1 118 ? 4.090 -2.029 -19.039 1.00 88.19 118 LYS A CA 1
ATOM 968 C C . LYS A 1 118 ? 3.722 -2.095 -20.524 1.00 88.19 118 LYS A C 1
ATOM 970 O O . LYS A 1 118 ? 4.514 -2.586 -21.320 1.00 88.19 118 LYS A O 1
ATOM 975 N N . ASN A 1 119 ? 2.562 -1.559 -20.905 1.00 84.06 119 ASN A N 1
ATOM 976 C CA . ASN A 1 119 ? 2.124 -1.548 -22.304 1.00 84.06 119 ASN A CA 1
ATOM 977 C C . ASN A 1 119 ? 3.044 -0.687 -23.180 1.00 84.06 119 ASN A C 1
ATOM 979 O O . ASN A 1 119 ? 3.507 -1.152 -24.215 1.00 84.06 119 ASN A O 1
ATOM 983 N N . LYS A 1 120 ? 3.408 0.514 -22.717 1.00 82.56 120 LYS A N 1
ATOM 984 C CA . LYS A 1 120 ? 4.344 1.388 -23.441 1.00 82.56 120 LYS A CA 1
ATOM 985 C C . LYS A 1 120 ? 5.722 0.760 -23.631 1.00 82.56 120 LYS A C 1
ATOM 987 O O . LYS A 1 120 ? 6.327 0.928 -24.680 1.00 82.56 120 LYS A O 1
ATOM 992 N N . LEU A 1 121 ? 6.219 0.013 -22.645 1.00 79.94 121 LEU A N 1
ATOM 993 C CA . LEU A 1 121 ? 7.471 -0.731 -22.782 1.00 79.94 121 LEU A CA 1
ATOM 994 C C . LEU A 1 121 ? 7.395 -1.761 -23.922 1.00 79.94 121 LEU A C 1
ATOM 996 O O . LEU A 1 121 ? 8.372 -1.929 -24.643 1.00 79.94 121 LEU A O 1
ATOM 1000 N N . VAL A 1 122 ? 6.251 -2.419 -24.128 1.00 74.94 122 VAL A N 1
ATOM 1001 C CA . VAL A 1 122 ? 6.060 -3.334 -25.269 1.00 74.94 122 VAL A CA 1
ATOM 1002 C C . VAL A 1 122 ? 6.094 -2.575 -26.601 1.00 74.94 122 VAL A C 1
ATOM 1004 O O . VAL A 1 122 ? 6.722 -3.050 -27.543 1.00 74.94 122 VA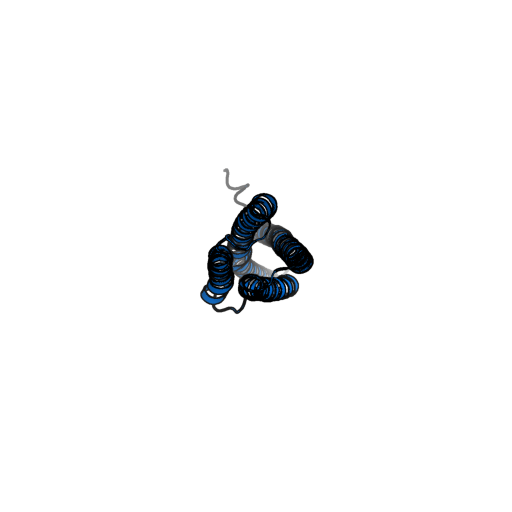L A O 1
ATOM 1007 N N . ASP A 1 123 ? 5.491 -1.388 -26.663 1.00 69.38 123 ASP A N 1
ATOM 1008 C CA . ASP A 1 123 ? 5.411 -0.580 -27.889 1.00 69.38 123 ASP A CA 1
ATOM 1009 C C . ASP A 1 123 ? 6.775 0.029 -28.291 1.00 69.38 123 ASP A C 1
ATOM 1011 O O . ASP A 1 123 ? 7.146 0.032 -29.466 1.00 69.38 123 ASP A O 1
ATOM 1015 N N . ILE A 1 124 ? 7.575 0.455 -27.307 1.00 66.31 124 ILE A N 1
ATOM 1016 C CA . ILE A 1 124 ? 8.929 1.030 -27.471 1.00 66.31 124 ILE A CA 1
ATOM 1017 C C . ILE A 1 124 ? 9.922 0.040 -28.107 1.00 66.31 124 ILE A C 1
ATOM 1019 O O . ILE A 1 124 ? 10.913 0.458 -28.702 1.00 66.31 124 ILE A O 1
ATOM 1023 N N . VAL A 1 125 ? 9.662 -1.273 -28.050 1.00 59.03 125 VAL A N 1
ATOM 1024 C CA . VAL A 1 125 ? 10.474 -2.296 -28.746 1.00 59.03 125 VAL A CA 1
ATOM 1025 C C . VAL A 1 125 ? 10.528 -2.058 -30.261 1.00 59.03 125 VAL A C 1
ATOM 1027 O O . VAL A 1 125 ? 11.462 -2.525 -30.913 1.00 59.03 125 VAL A O 1
ATOM 1030 N N . VAL A 1 126 ? 9.546 -1.347 -30.820 1.00 55.66 126 VAL A N 1
ATOM 1031 C CA . VAL A 1 126 ? 9.376 -1.197 -32.266 1.00 55.66 126 VAL A CA 1
ATOM 1032 C C . VAL A 1 126 ? 9.966 0.118 -32.792 1.00 55.66 126 VAL A C 1
ATOM 1034 O O . VAL A 1 126 ? 10.695 0.055 -33.773 1.00 55.66 126 VAL A O 1
ATOM 1037 N N . ASP A 1 127 ? 9.730 1.262 -32.133 1.00 57.00 127 ASP A N 1
ATOM 1038 C CA . ASP A 1 127 ? 10.192 2.598 -32.570 1.00 57.00 127 ASP A CA 1
ATOM 1039 C C . ASP A 1 127 ? 10.285 3.590 -31.384 1.00 57.00 127 ASP A C 1
ATOM 1041 O O . ASP A 1 127 ? 9.432 4.456 -31.211 1.00 57.00 127 ASP A O 1
ATOM 1045 N N . ALA A 1 128 ? 11.303 3.461 -30.530 1.00 61.47 128 ALA A N 1
ATOM 1046 C CA . ALA A 1 128 ? 11.484 4.342 -29.370 1.00 61.47 128 ALA A CA 1
ATOM 1047 C C . ALA A 1 128 ? 12.072 5.716 -29.739 1.00 61.47 128 ALA A C 1
ATOM 1049 O O . ALA A 1 128 ? 13.191 5.775 -30.263 1.00 61.47 128 ALA A O 1
ATOM 1050 N N . ASP A 1 129 ? 11.399 6.809 -29.366 1.00 69.00 129 ASP A N 1
ATOM 1051 C CA . ASP A 1 129 ? 12.018 8.138 -29.299 1.00 69.00 129 ASP A CA 1
ATOM 1052 C C . ASP A 1 129 ? 12.443 8.512 -27.858 1.00 69.00 129 ASP A C 1
ATOM 1054 O O . ASP A 1 129 ? 12.072 7.862 -26.876 1.00 69.00 129 ASP A O 1
ATOM 1058 N N . GLU A 1 130 ? 13.284 9.543 -27.697 1.00 69.06 130 GLU A N 1
ATOM 1059 C CA . GLU A 1 130 ? 13.734 9.978 -26.360 1.00 69.06 130 GLU A CA 1
ATOM 1060 C C . GLU A 1 130 ? 12.578 10.506 -25.484 1.00 69.06 130 GLU A C 1
ATOM 1062 O O . GLU A 1 130 ? 12.667 10.478 -24.252 1.00 69.06 130 GLU A O 1
ATOM 1067 N N . SER A 1 131 ? 11.490 10.978 -26.100 1.00 77.88 131 SER A N 1
ATOM 1068 C CA . SER A 1 131 ? 10.342 11.556 -25.402 1.00 77.88 131 SER A CA 1
ATOM 1069 C C . SER A 1 131 ? 9.478 10.487 -24.722 1.00 77.88 131 SER A C 1
ATOM 1071 O O . SER A 1 131 ? 9.033 10.698 -23.589 1.00 77.88 131 SER A O 1
ATOM 1073 N N . ASP A 1 132 ? 9.350 9.306 -25.332 1.00 77.69 132 ASP A N 1
ATOM 1074 C CA . ASP A 1 132 ? 8.673 8.141 -24.757 1.00 77.69 132 ASP A CA 1
ATOM 1075 C C . ASP A 1 132 ? 9.357 7.682 -23.462 1.00 77.69 132 ASP A C 1
ATOM 1077 O O . ASP A 1 132 ? 8.711 7.404 -22.445 1.00 77.69 132 ASP A O 1
ATOM 1081 N N . ILE A 1 133 ? 10.692 7.658 -23.466 1.00 77.75 133 ILE A N 1
ATOM 1082 C CA . ILE A 1 133 ? 11.501 7.268 -22.306 1.00 77.75 133 ILE A CA 1
ATOM 1083 C C . ILE A 1 133 ? 11.377 8.295 -21.173 1.00 77.75 133 ILE A C 1
ATOM 1085 O O . ILE A 1 133 ? 11.265 7.916 -19.999 1.00 77.75 133 ILE A O 1
ATOM 1089 N N . GLU A 1 134 ? 11.358 9.593 -21.491 1.00 81.56 134 GLU A N 1
ATOM 1090 C CA . GLU A 1 134 ? 11.141 10.645 -20.494 1.00 81.56 134 GLU A CA 1
ATOM 1091 C C . GLU A 1 134 ? 9.745 10.526 -19.854 1.00 81.56 134 GLU A C 1
ATOM 1093 O O . GLU A 1 134 ? 9.591 10.684 -18.636 1.00 81.56 134 GLU A O 1
ATOM 1098 N N . GLU A 1 135 ? 8.721 10.204 -20.647 1.00 86.81 135 GLU A N 1
ATOM 1099 C CA . GLU A 1 135 ? 7.358 10.007 -20.153 1.00 86.81 135 GLU A CA 1
ATOM 1100 C C . GLU A 1 135 ? 7.236 8.767 -19.251 1.00 86.81 135 GLU A C 1
ATOM 1102 O O . GLU A 1 135 ? 6.569 8.815 -18.206 1.00 86.81 135 GLU A O 1
ATOM 1107 N N . LEU A 1 136 ? 7.921 7.674 -19.597 1.00 86.94 136 LEU A N 1
ATOM 1108 C CA . LEU A 1 136 ? 8.019 6.495 -18.737 1.00 86.94 136 LEU A CA 1
ATOM 1109 C C . LEU A 1 136 ? 8.664 6.833 -17.391 1.00 86.94 136 LEU A C 1
ATOM 1111 O O . LEU A 1 136 ? 8.107 6.496 -16.344 1.00 86.94 136 LEU A O 1
ATOM 1115 N N . CYS A 1 137 ? 9.789 7.553 -17.395 1.00 85.00 137 CYS A N 1
ATOM 1116 C CA . CYS A 1 137 ? 10.460 7.989 -16.168 1.00 85.00 137 CYS A CA 1
ATOM 1117 C C . CYS A 1 137 ? 9.533 8.831 -15.275 1.00 85.00 137 CYS A C 1
ATOM 1119 O O . CYS A 1 137 ? 9.421 8.569 -14.075 1.00 85.00 137 CYS A O 1
ATOM 1121 N N . LYS A 1 138 ? 8.799 9.790 -15.859 1.00 91.06 138 LYS A N 1
ATOM 1122 C CA . LYS A 1 138 ? 7.799 10.600 -15.135 1.00 91.06 138 LYS A CA 1
ATOM 1123 C C . LYS A 1 138 ? 6.677 9.744 -14.546 1.00 91.06 138 LYS A C 1
ATOM 1125 O O . LYS A 1 138 ? 6.202 10.012 -13.440 1.00 91.06 138 LYS A O 1
ATOM 1130 N N . SER A 1 139 ? 6.255 8.711 -15.269 1.00 93.06 139 SER A N 1
ATOM 1131 C CA . SER A 1 139 ? 5.219 7.781 -14.813 1.00 93.06 139 SER A CA 1
ATOM 1132 C C . SER A 1 139 ? 5.702 6.938 -13.628 1.00 93.06 139 SER A C 1
ATOM 1134 O O . SER A 1 139 ? 4.963 6.788 -12.653 1.00 93.06 139 SER A O 1
ATOM 1136 N N . PHE A 1 140 ? 6.955 6.470 -13.646 1.00 91.38 140 PHE A N 1
ATOM 1137 C CA . PHE A 1 140 ? 7.577 5.815 -12.490 1.00 91.38 140 PHE A CA 1
ATOM 1138 C C . PHE A 1 140 ? 7.631 6.734 -11.264 1.00 91.38 140 PHE A C 1
ATOM 1140 O O . PHE A 1 140 ? 7.246 6.319 -10.170 1.00 91.38 140 PHE A O 1
ATOM 1147 N N . ASP A 1 141 ? 8.035 7.995 -11.435 1.00 92.12 141 ASP A N 1
ATOM 1148 C CA . ASP A 1 141 ? 8.116 8.966 -10.333 1.00 92.12 141 ASP A CA 1
ATOM 1149 C C . ASP A 1 141 ? 6.739 9.248 -9.715 1.00 92.12 141 ASP A C 1
ATOM 1151 O O . ASP A 1 141 ? 6.590 9.388 -8.496 1.00 92.12 141 ASP A O 1
ATOM 1155 N N . LYS A 1 142 ? 5.698 9.284 -10.553 1.00 95.25 142 LYS A N 1
ATOM 1156 C CA . LYS A 1 142 ? 4.313 9.406 -10.097 1.00 95.25 142 LYS A CA 1
ATOM 1157 C C . LYS A 1 142 ? 3.902 8.212 -9.233 1.00 95.25 142 LYS A C 1
ATOM 1159 O O . LYS A 1 142 ? 3.301 8.414 -8.175 1.00 95.25 142 LYS A O 1
ATOM 1164 N N . VAL A 1 143 ? 4.230 6.991 -9.657 1.00 94.81 143 VAL A N 1
ATOM 1165 C CA . VAL A 1 143 ? 3.950 5.773 -8.884 1.00 94.81 143 VAL A CA 1
ATOM 1166 C C . VAL A 1 143 ? 4.703 5.785 -7.551 1.00 94.81 143 VAL A C 1
ATOM 1168 O O . VAL A 1 143 ? 4.079 5.567 -6.512 1.00 94.81 143 VAL A O 1
ATOM 1171 N N . ASP A 1 144 ? 5.998 6.117 -7.546 1.00 94.06 144 ASP A N 1
ATOM 1172 C CA . ASP A 1 144 ? 6.802 6.204 -6.317 1.00 94.06 144 ASP A CA 1
ATOM 1173 C C . ASP A 1 144 ? 6.176 7.174 -5.303 1.00 94.06 144 ASP A C 1
ATOM 1175 O O . ASP A 1 144 ? 6.041 6.855 -4.115 1.00 94.06 144 ASP A O 1
ATOM 1179 N N . LYS A 1 145 ? 5.698 8.332 -5.775 1.00 96.12 145 LYS A N 1
ATOM 1180 C CA . LYS A 1 145 ? 5.019 9.321 -4.932 1.00 96.12 145 LYS A CA 1
ATOM 1181 C C . LYS A 1 145 ? 3.727 8.775 -4.318 1.00 96.12 145 LYS A C 1
ATOM 1183 O O . LYS A 1 145 ? 3.491 8.977 -3.126 1.00 96.12 145 LYS A O 1
ATOM 1188 N N . LEU A 1 146 ? 2.898 8.085 -5.103 1.00 95.31 146 LEU A N 1
ATOM 1189 C CA . LEU A 1 146 ? 1.633 7.510 -4.630 1.00 95.31 146 LEU A CA 1
ATOM 1190 C C . LEU A 1 146 ? 1.858 6.393 -3.605 1.00 95.31 146 LEU A C 1
ATOM 1192 O O . LEU A 1 146 ? 1.175 6.353 -2.577 1.00 95.31 146 LEU A O 1
ATOM 1196 N N . ILE A 1 147 ? 2.842 5.524 -3.843 1.00 94.06 147 ILE A N 1
ATOM 1197 C CA . ILE A 1 147 ? 3.213 4.458 -2.906 1.00 94.06 147 ILE A CA 1
ATOM 1198 C C . ILE A 1 147 ? 3.788 5.058 -1.619 1.00 94.06 147 ILE A C 1
ATOM 1200 O O . ILE A 1 147 ? 3.403 4.659 -0.519 1.00 94.06 147 ILE A O 1
ATOM 1204 N N . SER A 1 148 ? 4.644 6.075 -1.732 1.00 95.00 148 SER A N 1
ATOM 1205 C CA . SER A 1 148 ? 5.172 6.814 -0.578 1.00 95.00 148 SER A CA 1
ATOM 1206 C C . SER A 1 148 ? 4.057 7.413 0.272 1.00 95.00 148 SER A C 1
ATOM 1208 O O . SER A 1 148 ? 4.072 7.288 1.497 1.00 95.00 148 SER A O 1
ATOM 1210 N N . GLU A 1 149 ? 3.056 8.016 -0.368 1.00 95.31 149 GLU A N 1
ATOM 1211 C CA . GLU A 1 149 ? 1.887 8.536 0.329 1.00 95.31 149 GLU A CA 1
ATOM 1212 C C . GLU A 1 149 ? 1.092 7.420 1.024 1.00 95.31 149 GLU A C 1
ATOM 1214 O O . GLU A 1 149 ? 0.704 7.581 2.182 1.00 95.31 149 GLU A O 1
ATOM 1219 N N . ASN A 1 150 ? 0.896 6.266 0.377 1.00 93.12 150 ASN A N 1
ATOM 1220 C CA . ASN A 1 150 ? 0.234 5.114 0.995 1.00 93.12 150 ASN A CA 1
ATOM 1221 C C . ASN A 1 150 ? 0.974 4.597 2.235 1.00 93.12 150 ASN A C 1
ATOM 1223 O O . ASN A 1 150 ? 0.316 4.259 3.226 1.00 93.12 150 ASN A O 1
ATOM 1227 N N . ILE A 1 151 ? 2.310 4.573 2.214 1.00 92.88 151 ILE A N 1
ATOM 1228 C CA . ILE A 1 151 ? 3.142 4.215 3.373 1.00 92.88 151 ILE A CA 1
ATOM 1229 C C . ILE A 1 151 ? 2.933 5.232 4.499 1.00 92.88 151 ILE A C 1
ATOM 1231 O O . ILE A 1 151 ? 2.621 4.851 5.627 1.00 92.88 151 ILE A O 1
ATOM 1235 N N . SER A 1 152 ? 3.047 6.531 4.202 1.00 94.00 152 SER A N 1
ATOM 1236 C CA . SER A 1 152 ? 2.845 7.597 5.192 1.00 94.00 152 SER A CA 1
ATOM 1237 C C . SER A 1 152 ? 1.450 7.551 5.821 1.00 94.00 152 SER A C 1
ATOM 1239 O O . SER A 1 152 ? 1.318 7.682 7.039 1.00 94.00 152 SER A O 1
ATOM 1241 N N . LEU A 1 153 ? 0.411 7.321 5.014 1.00 92.31 153 LEU A N 1
ATOM 1242 C CA . LEU A 1 153 ? -0.962 7.172 5.495 1.00 92.31 153 LEU A CA 1
ATOM 1243 C C . LEU A 1 153 ? -1.117 5.934 6.384 1.00 92.31 153 LEU A C 1
ATOM 1245 O O . LEU A 1 153 ? -1.717 6.042 7.450 1.00 92.31 153 LEU A O 1
ATOM 1249 N N . SER A 1 154 ? -0.547 4.788 5.993 1.00 90.88 154 SER A N 1
ATOM 1250 C CA . SER A 1 154 ? -0.603 3.553 6.793 1.00 90.88 154 SER A CA 1
ATOM 1251 C C . SER A 1 154 ? 0.031 3.759 8.166 1.00 90.88 154 SER A C 1
ATOM 1253 O O . SER A 1 154 ? -0.618 3.502 9.178 1.00 90.88 154 SER A O 1
ATOM 1255 N N . LYS A 1 155 ? 1.233 4.348 8.216 1.00 92.00 155 LYS A N 1
ATOM 1256 C CA . LYS A 1 155 ? 1.922 4.686 9.471 1.00 92.00 155 LYS A CA 1
ATOM 1257 C C . LYS A 1 155 ? 1.095 5.610 10.363 1.00 92.00 155 LYS A C 1
ATOM 1259 O O . LYS A 1 155 ? 1.048 5.417 11.578 1.00 92.00 155 LYS A O 1
ATOM 1264 N N . SER A 1 156 ? 0.432 6.609 9.774 1.00 92.62 156 SER A N 1
ATOM 1265 C CA . SER A 1 156 ? -0.449 7.513 10.521 1.00 92.62 156 SER A CA 1
ATOM 1266 C C . SER A 1 156 ? -1.651 6.771 11.107 1.00 92.62 156 SER A C 1
ATOM 1268 O O . SER A 1 156 ? -1.938 6.929 12.292 1.00 92.62 156 SER A O 1
ATOM 1270 N N . PHE A 1 157 ? -2.323 5.930 10.313 1.00 91.06 157 PHE A N 1
ATOM 1271 C CA . PHE A 1 157 ? -3.465 5.144 10.784 1.00 91.06 157 PHE A CA 1
ATOM 1272 C C . PHE A 1 157 ? -3.076 4.169 11.890 1.00 91.06 157 PHE A C 1
ATOM 1274 O O . PHE A 1 157 ? -3.762 4.124 12.908 1.00 91.06 157 PHE A O 1
ATOM 1281 N N . ILE A 1 158 ? -1.968 3.441 11.728 1.00 91.69 158 ILE A N 1
ATOM 1282 C CA . ILE A 1 158 ? -1.449 2.527 12.753 1.00 91.69 158 ILE A CA 1
ATOM 1283 C C . ILE A 1 158 ? -1.218 3.300 14.049 1.00 91.69 158 ILE A C 1
ATOM 1285 O O . ILE A 1 158 ? -1.766 2.931 15.081 1.00 91.69 158 ILE A O 1
ATOM 1289 N N . LYS A 1 159 ? -0.509 4.434 13.992 1.00 94.81 159 LYS A N 1
ATOM 1290 C CA . LYS A 1 159 ? -0.251 5.276 15.168 1.00 94.81 159 LYS A CA 1
ATOM 1291 C C . LYS A 1 159 ? -1.537 5.738 15.857 1.00 94.81 159 LYS A C 1
ATOM 1293 O O . LYS A 1 159 ? -1.617 5.711 17.086 1.00 94.81 159 LYS A O 1
ATOM 1298 N N . ASP A 1 160 ? -2.530 6.182 15.094 1.00 94.00 160 ASP A N 1
ATOM 1299 C CA . ASP A 1 160 ? -3.788 6.680 15.652 1.00 94.00 160 ASP A CA 1
ATOM 1300 C C . ASP A 1 160 ? -4.643 5.558 16.247 1.00 94.00 160 ASP A C 1
ATOM 1302 O O . ASP A 1 160 ? -5.234 5.734 17.315 1.00 94.00 160 ASP A O 1
ATOM 1306 N N . ILE A 1 161 ? -4.684 4.391 15.602 1.00 92.62 161 ILE A N 1
ATOM 1307 C CA . ILE A 1 161 ? -5.377 3.214 16.127 1.00 92.62 161 ILE A CA 1
ATOM 1308 C C . ILE A 1 161 ? -4.672 2.703 17.392 1.00 92.62 161 ILE A C 1
ATOM 1310 O O . ILE A 1 161 ? -5.344 2.493 18.400 1.00 92.62 161 ILE A O 1
ATOM 1314 N N . SER A 1 162 ? -3.338 2.605 17.402 1.00 92.94 162 SER A N 1
ATOM 1315 C CA . SER A 1 162 ? -2.573 2.216 18.592 1.00 92.94 162 SER A CA 1
ATOM 1316 C C . SER A 1 162 ? -2.864 3.137 19.778 1.00 92.94 162 SER A C 1
ATOM 1318 O O . SER A 1 162 ? -3.123 2.645 20.871 1.00 92.94 162 SER A O 1
ATOM 1320 N N . LYS A 1 163 ? -2.936 4.462 19.576 1.00 94.62 163 LYS A N 1
ATOM 1321 C CA . LYS A 1 163 ? -3.336 5.404 20.641 1.00 94.62 163 LYS A CA 1
ATOM 1322 C C . LYS A 1 163 ? -4.739 5.120 21.181 1.00 94.62 163 LYS A C 1
ATOM 1324 O O . LYS A 1 163 ? -4.949 5.176 22.392 1.00 94.62 163 LYS A O 1
ATOM 1329 N N . LYS A 1 164 ? -5.705 4.826 20.303 1.00 94.19 164 LYS A N 1
ATOM 1330 C CA . LYS A 1 164 ? -7.076 4.474 20.715 1.00 94.19 164 LYS A CA 1
A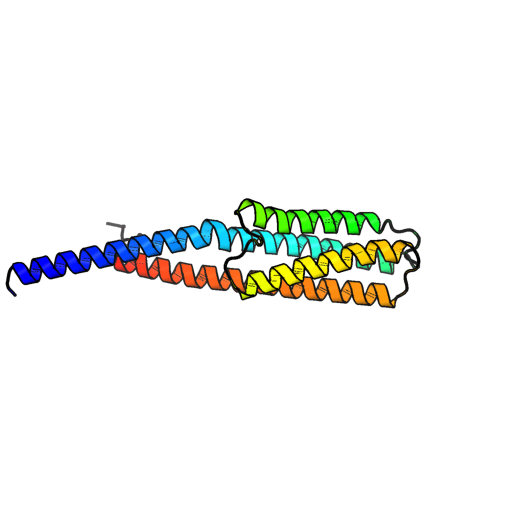TOM 1331 C C . LYS A 1 164 ? -7.097 3.179 21.522 1.00 94.19 164 LYS A C 1
ATOM 1333 O O . LYS A 1 164 ? -7.785 3.116 22.535 1.00 94.19 164 LYS A O 1
ATOM 1338 N N . MET A 1 165 ? -6.324 2.181 21.105 1.00 92.94 165 MET A N 1
ATOM 1339 C CA . MET A 1 165 ? -6.182 0.913 21.819 1.00 92.94 165 MET A CA 1
ATOM 1340 C C . MET A 1 165 ? -5.516 1.092 23.185 1.00 92.94 165 MET A C 1
ATOM 1342 O O . MET A 1 165 ? -6.006 0.541 24.164 1.00 92.94 165 MET A O 1
ATOM 1346 N N . THR A 1 166 ? -4.470 1.919 23.289 1.00 91.06 166 THR A N 1
ATOM 1347 C CA . THR A 1 166 ? -3.865 2.286 24.579 1.00 91.06 166 THR A CA 1
ATOM 1348 C C . THR A 1 166 ? -4.882 2.964 25.494 1.00 91.06 166 THR A C 1
ATOM 1350 O O . THR A 1 166 ? -5.002 2.589 26.654 1.00 91.06 166 THR A O 1
ATOM 1353 N N . ALA A 1 167 ? -5.671 3.910 24.977 1.00 91.19 167 ALA A N 1
ATOM 1354 C CA . ALA A 1 167 ? -6.711 4.569 25.766 1.00 91.19 167 ALA A CA 1
ATOM 1355 C C . ALA A 1 167 ? -7.790 3.588 26.260 1.00 91.19 167 ALA A C 1
ATOM 1357 O O . ALA A 1 167 ? -8.292 3.752 27.368 1.00 91.19 167 ALA 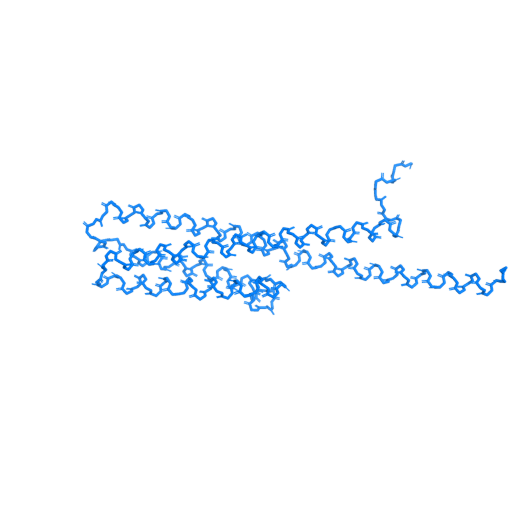A O 1
ATOM 1358 N N . ILE A 1 168 ? -8.141 2.574 25.460 1.00 91.38 168 ILE A N 1
ATOM 1359 C CA . ILE A 1 168 ? -9.042 1.493 25.882 1.00 91.38 168 ILE A CA 1
ATOM 1360 C C . ILE A 1 168 ? -8.392 0.639 26.978 1.00 91.38 168 ILE A C 1
ATOM 1362 O O . ILE A 1 168 ? -9.028 0.383 27.993 1.00 91.38 168 ILE A O 1
ATOM 1366 N N . ASN A 1 169 ? -7.128 0.238 26.816 1.00 88.56 169 ASN A N 1
ATOM 1367 C CA . ASN A 1 169 ? -6.421 -0.552 27.828 1.00 88.56 169 ASN A CA 1
ATOM 1368 C C . ASN A 1 169 ? -6.354 0.162 29.182 1.00 88.56 169 ASN A C 1
ATOM 1370 O O . ASN A 1 169 ? -6.582 -0.481 30.202 1.00 88.56 169 ASN A O 1
ATOM 1374 N N . ILE A 1 170 ? -6.113 1.477 29.183 1.00 87.50 170 ILE A N 1
ATOM 1375 C CA . ILE A 1 170 ? -6.134 2.298 30.400 1.00 87.50 170 ILE A CA 1
ATOM 1376 C C . ILE A 1 170 ? -7.531 2.293 31.037 1.00 87.50 170 ILE A C 1
ATOM 1378 O O . ILE A 1 170 ? -7.642 2.094 32.238 1.00 87.50 170 ILE A O 1
ATOM 1382 N N . ARG A 1 171 ? -8.608 2.472 30.254 1.00 86.62 171 ARG A N 1
ATOM 1383 C CA . ARG A 1 171 ? -9.990 2.455 30.781 1.00 86.62 171 ARG A CA 1
ATOM 1384 C C . ARG A 1 171 ? -10.430 1.096 31.319 1.00 86.62 171 ARG A C 1
ATOM 1386 O O . ARG A 1 171 ? -11.294 1.040 32.183 1.00 86.62 171 ARG A O 1
ATOM 1393 N N . LEU A 1 172 ? -9.876 0.015 30.779 1.00 85.69 172 LEU A N 1
ATOM 1394 C CA . LEU A 1 172 ? -10.165 -1.351 31.210 1.00 85.69 172 LEU A CA 1
ATOM 1395 C C . LEU A 1 172 ? -9.261 -1.819 32.361 1.00 85.69 172 LEU A C 1
ATOM 1397 O O . LEU A 1 172 ? -9.288 -3.008 32.673 1.00 85.69 172 LEU A O 1
ATOM 1401 N N . ASP A 1 173 ? -8.424 -0.943 32.930 1.00 79.62 173 ASP A N 1
ATOM 1402 C CA . ASP A 1 173 ? -7.391 -1.291 33.919 1.00 79.62 173 ASP A CA 1
ATOM 1403 C C . ASP A 1 173 ? -6.486 -2.459 33.467 1.00 79.62 173 ASP A C 1
ATOM 1405 O O . ASP A 1 173 ? -5.931 -3.213 34.263 1.00 79.62 173 ASP A O 1
ATOM 1409 N N . ARG A 1 174 ? -6.315 -2.619 32.149 1.00 66.75 174 ARG A N 1
ATOM 1410 C CA . ARG A 1 174 ? -5.484 -3.653 31.507 1.00 66.75 174 ARG A CA 1
ATOM 1411 C C . ARG A 1 174 ? -4.056 -3.178 31.246 1.00 66.75 174 ARG A C 1
ATOM 1413 O O . ARG A 1 174 ? -3.349 -3.756 30.420 1.00 66.75 174 ARG A O 1
ATOM 1420 N N . ASP A 1 175 ? -3.637 -2.105 31.905 1.00 55.53 175 ASP A N 1
ATOM 1421 C CA . ASP A 1 175 ? -2.324 -1.513 31.694 1.00 55.53 175 ASP A CA 1
ATOM 1422 C C . ASP A 1 175 ? -1.237 -2.410 32.318 1.00 55.53 175 ASP A C 1
ATOM 1424 O O . ASP A 1 175 ? -1.010 -2.427 33.528 1.00 55.53 175 ASP A O 1
ATOM 1428 N N . LEU A 1 176 ? -0.560 -3.193 31.472 1.00 54.25 176 LEU A N 1
ATOM 1429 C CA . LEU A 1 176 ? 0.516 -4.128 31.850 1.00 54.25 176 LEU A CA 1
ATOM 1430 C C . LEU A 1 176 ? 1.776 -3.421 32.394 1.00 54.25 176 LEU A C 1
ATOM 1432 O O . LEU A 1 176 ? 2.743 -4.066 32.794 1.00 54.25 176 LEU A O 1
ATOM 1436 N N . THR A 1 177 ? 1.797 -2.089 32.401 1.00 55.50 177 THR A N 1
ATOM 1437 C CA . THR A 1 177 ? 2.850 -1.261 33.004 1.00 55.50 177 THR A CA 1
ATOM 1438 C C . THR A 1 177 ? 2.777 -1.238 34.533 1.00 55.50 177 THR A C 1
ATOM 1440 O O . THR A 1 177 ? 3.814 -1.071 35.173 1.00 55.50 177 THR A O 1
ATOM 1443 N N . ASN A 1 178 ? 1.598 -1.479 35.121 1.00 43.34 178 ASN A N 1
ATOM 1444 C CA . ASN A 1 178 ? 1.391 -1.493 36.574 1.00 43.34 178 ASN A CA 1
ATOM 1445 C C . ASN A 1 178 ? 1.395 -2.902 37.196 1.00 43.34 178 ASN A C 1
ATOM 1447 O O . ASN A 1 178 ? 1.319 -3.027 38.415 1.00 43.34 178 ASN A O 1
ATOM 1451 N N . SER A 1 179 ? 1.545 -3.975 36.411 1.00 42.62 179 SER A N 1
ATOM 1452 C CA . SER A 1 179 ? 1.518 -5.362 36.911 1.00 42.62 179 SER A CA 1
ATOM 1453 C C . SER A 1 179 ? 2.846 -5.847 37.523 1.00 42.62 179 SER A C 1
ATOM 1455 O O . SER A 1 179 ? 3.196 -7.020 37.408 1.00 42.62 179 SER A O 1
ATOM 1457 N N . LYS A 1 180 ? 3.601 -4.955 38.174 1.00 39.97 180 LYS A N 1
ATOM 1458 C CA . LYS A 1 180 ? 4.701 -5.318 39.079 1.00 39.97 180 LYS A CA 1
ATOM 1459 C C . LYS A 1 180 ? 4.281 -5.023 40.519 1.00 39.97 180 LYS A C 1
ATOM 1461 O O . LYS A 1 180 ? 4.598 -3.953 41.034 1.00 39.97 180 LYS A O 1
ATOM 1466 N N . GLN A 1 181 ? 3.603 -5.977 41.149 1.00 35.66 181 GLN A N 1
ATOM 1467 C CA . GLN A 1 181 ? 3.578 -6.148 42.604 1.00 35.66 181 GLN A CA 1
ATOM 1468 C C . GLN A 1 181 ? 3.686 -7.632 42.928 1.00 35.66 181 GLN A C 1
ATOM 1470 O O . GLN A 1 181 ? 2.973 -8.419 42.269 1.00 35.66 181 GLN A O 1
#

Sequence (181 aa):
MNSTEQKLAEIIEYQKQLVDIGNYNYYQSAIDNFFYPAEILNVEVKSQLQILRVEFTEDYKTNPPFVKASISRYSDRLAEILDYYVGTGKFHGRLYPHLGKKQIKNSIEVIVTLESIKNKLVDIVVDADESDIEELCKSFDKVDKLISENISLSKSFIKDISKKMTAINIRLDRDLTNSKQ

Organism: NCBI:txid3028295

Radius of gyration: 24.61 Å; chains: 1; bounding box: 56×24×80 Å

Foldseek 3Di:
DDVVVVVVVVVVLVVVLVVLVVLLVVLVCQLPQFLVVLLVLLVVLLVLLVVLLVVLVVCVVVDPPPQPDPLVVSLVSLVVSLCSQQVCQVVSVHRGRHDDPLLVVLSVLLNVLSVVLSVLSVVCNVPDDPVSVVVSSVSSVSNSVSSVVSNVVSVVSNVVSVVSSVVSCVSNVVPPVPPDD